Protein AF-A0A1G9L090-F1 (afdb_monomer_lite)

Sequence (61 aa):
MDPHDWGRAMALALTRLAEQIAPGGSDDIHALVVGRNLHLKISDEPGGVTITVSTLADSAD

pLDDT: mean 79.59, std 11.4, range [41.5, 90.0]

Foldseek 3Di:
DDPVVVVVLVVVQLLVQLCVVPVPDDPCSNVVCPPADKDWDWDQDPVGIDIHIDSDDDPDD

Secondary structure (DSSP, 8-state):
--HHHHHHHHHHHHHHHHHHH-TT--TTSGGGTTTSPPEEEEEEETTEEEEEEESS-----

Radius of gyration: 12.96 Å; chains: 1; bounding box: 24×26×34 Å

Structure (mmCIF, N/CA/C/O backbone):
data_AF-A0A1G9L090-F1
#
_entry.id   AF-A0A1G9L090-F1
#
loop_
_atom_site.group_PDB
_atom_site.id
_atom_site.type_symbol
_atom_site.label_atom_id
_atom_site.label_alt_id
_atom_site.label_comp_id
_atom_site.label_asym_id
_atom_site.label_entity_id
_atom_site.label_seq_id
_atom_site.pdbx_PDB_ins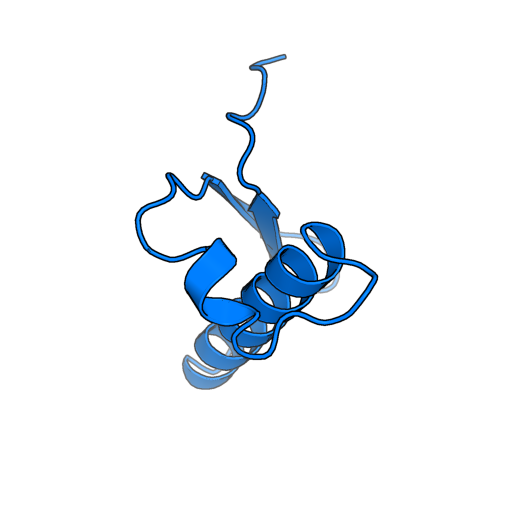_code
_atom_site.Cartn_x
_atom_site.Cartn_y
_atom_site.Cartn_z
_atom_site.occupancy
_atom_site.B_iso_or_equiv
_atom_site.auth_seq_id
_atom_site.auth_comp_id
_atom_site.auth_asym_id
_atom_site.auth_atom_id
_atom_site.pdbx_PDB_model_num
ATOM 1 N N . MET A 1 1 ? 11.534 -7.187 -16.866 1.00 61.09 1 MET A N 1
ATOM 2 C CA . MET A 1 1 ? 10.983 -6.935 -15.522 1.00 61.09 1 MET A CA 1
ATOM 3 C C . MET A 1 1 ? 10.558 -8.288 -14.979 1.00 61.09 1 MET A C 1
ATOM 5 O O . MET A 1 1 ? 9.799 -8.963 -15.669 1.00 61.09 1 MET A O 1
ATOM 9 N N . ASP A 1 2 ? 11.154 -8.743 -13.878 1.00 72.88 2 ASP A N 1
ATOM 10 C CA . ASP A 1 2 ? 10.894 -10.074 -13.317 1.00 72.88 2 ASP A CA 1
ATOM 11 C C . ASP A 1 2 ? 9.549 -10.041 -12.556 1.00 72.88 2 ASP A C 1
ATOM 13 O O . ASP A 1 2 ? 9.339 -9.128 -11.753 1.00 72.88 2 ASP A O 1
ATOM 17 N N . PRO A 1 3 ? 8.608 -10.977 -12.788 1.00 66.50 3 PRO A N 1
ATOM 18 C CA . PRO A 1 3 ? 7.370 -11.077 -12.009 1.00 66.50 3 PRO A CA 1
ATOM 19 C C . PRO A 1 3 ? 7.582 -11.081 -10.484 1.00 66.50 3 PRO A C 1
ATOM 21 O O . PRO A 1 3 ? 6.724 -10.596 -9.740 1.00 66.50 3 PRO A O 1
ATOM 24 N N . HIS A 1 4 ? 8.727 -11.572 -10.000 1.00 73.50 4 HIS A N 1
ATOM 25 C CA . HIS A 1 4 ? 9.075 -11.536 -8.578 1.0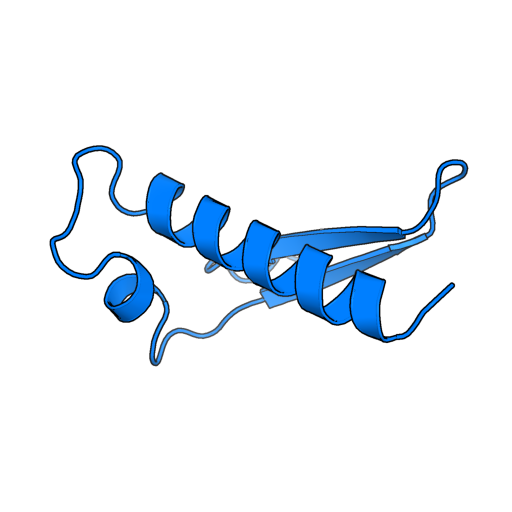0 73.50 4 HIS A CA 1
ATOM 26 C C . HIS A 1 4 ? 9.283 -10.109 -8.041 1.00 73.50 4 HIS A C 1
ATOM 28 O O . HIS A 1 4 ? 8.961 -9.843 -6.877 1.00 73.50 4 HIS A O 1
ATOM 34 N N . ASP A 1 5 ? 9.741 -9.174 -8.878 1.00 80.88 5 ASP A N 1
ATOM 35 C CA . ASP A 1 5 ? 9.943 -7.773 -8.490 1.00 80.88 5 ASP A CA 1
ATOM 36 C C . ASP A 1 5 ? 8.608 -7.083 -8.178 1.00 80.88 5 ASP A C 1
ATOM 38 O O . ASP A 1 5 ? 8.518 -6.282 -7.246 1.00 80.88 5 ASP A O 1
ATOM 42 N N . TRP A 1 6 ? 7.544 -7.452 -8.899 1.00 80.50 6 TRP A N 1
ATOM 43 C CA . TRP A 1 6 ? 6.194 -6.920 -8.692 1.00 80.50 6 TRP A CA 1
ATOM 44 C C . TRP A 1 6 ? 5.607 -7.385 -7.365 1.00 80.50 6 TRP A C 1
ATOM 46 O O . TRP A 1 6 ? 5.070 -6.579 -6.603 1.00 80.50 6 TRP A O 1
ATOM 56 N N . GLY A 1 7 ? 5.758 -8.678 -7.056 1.00 83.88 7 GLY A N 1
ATOM 57 C CA . GLY A 1 7 ? 5.328 -9.235 -5.774 1.00 83.88 7 GLY A CA 1
ATOM 58 C C . GLY A 1 7 ? 6.034 -8.558 -4.597 1.00 83.88 7 GLY A C 1
ATOM 59 O O . GLY A 1 7 ? 5.395 -8.193 -3.609 1.00 83.88 7 GLY A O 1
ATOM 60 N N . ARG A 1 8 ? 7.342 -8.310 -4.730 1.00 86.56 8 ARG A N 1
ATOM 61 C CA . ARG A 1 8 ? 8.136 -7.622 -3.705 1.00 86.56 8 ARG A CA 1
ATOM 62 C C . ARG A 1 8 ? 7.744 -6.152 -3.544 1.00 86.56 8 ARG A C 1
ATOM 64 O O . ARG A 1 8 ? 7.631 -5.681 -2.412 1.00 86.56 8 ARG A O 1
ATOM 71 N N . ALA A 1 9 ? 7.521 -5.437 -4.645 1.00 86.81 9 ALA A N 1
ATOM 72 C CA . ALA A 1 9 ? 7.098 -4.039 -4.616 1.00 86.81 9 ALA A CA 1
ATOM 73 C C . ALA A 1 9 ? 5.712 -3.875 -3.970 1.00 86.81 9 ALA A C 1
ATOM 75 O O . ALA A 1 9 ? 5.520 -2.983 -3.144 1.00 86.81 9 ALA A O 1
ATOM 76 N N . MET A 1 10 ? 4.777 -4.781 -4.273 1.00 87.75 10 MET A N 1
ATOM 77 C CA . MET A 1 10 ? 3.446 -4.792 -3.665 1.00 87.75 10 MET A CA 1
ATOM 78 C C . MET A 1 10 ? 3.503 -5.061 -2.158 1.00 87.75 10 MET A C 1
ATOM 80 O O . MET A 1 10 ? 2.894 -4.328 -1.380 1.00 87.75 10 MET A O 1
ATOM 84 N N . ALA A 1 11 ? 4.264 -6.078 -1.734 1.00 88.44 11 ALA A N 1
ATOM 85 C CA . ALA A 1 11 ? 4.437 -6.389 -0.316 1.00 88.44 11 ALA A CA 1
ATOM 86 C C . ALA A 1 11 ? 4.998 -5.183 0.454 1.00 88.44 11 ALA A C 1
ATOM 88 O O . ALA A 1 11 ? 4.475 -4.818 1.503 1.00 88.44 11 ALA A O 1
ATOM 89 N N . LEU A 1 12 ? 5.999 -4.506 -0.117 1.00 89.69 12 LEU A N 1
ATOM 90 C CA . LEU A 1 12 ? 6.584 -3.304 0.470 1.00 89.69 12 LEU A CA 1
ATOM 91 C C . LEU A 1 12 ? 5.581 -2.144 0.565 1.00 89.69 12 LEU A C 1
ATOM 93 O O . LEU A 1 12 ? 5.543 -1.452 1.582 1.00 89.69 12 LEU A O 1
ATOM 97 N N . ALA A 1 13 ? 4.774 -1.920 -0.475 1.00 89.56 13 ALA A N 1
ATOM 98 C CA . ALA A 1 13 ? 3.752 -0.876 -0.466 1.00 89.56 13 ALA A CA 1
ATOM 99 C C . ALA A 1 13 ? 2.681 -1.136 0.610 1.00 89.56 13 ALA A C 1
ATOM 101 O O . ALA A 1 13 ? 2.303 -0.214 1.331 1.00 89.56 13 ALA A O 1
ATOM 102 N N . LEU A 1 14 ? 2.252 -2.392 0.772 1.00 88.56 14 LEU A N 1
ATOM 103 C CA . LEU A 1 14 ? 1.292 -2.798 1.803 1.00 88.56 14 LEU A CA 1
ATOM 104 C C . LEU A 1 14 ? 1.850 -2.648 3.221 1.00 88.56 14 LEU A C 1
ATOM 106 O O . LEU A 1 14 ? 1.141 -2.147 4.092 1.00 88.56 14 LEU A O 1
ATOM 110 N N . THR A 1 15 ? 3.108 -3.035 3.456 1.00 88.44 15 THR A N 1
ATOM 111 C CA . THR A 1 15 ? 3.773 -2.823 4.753 1.00 88.44 15 THR A CA 1
ATOM 112 C C . THR A 1 15 ? 3.820 -1.338 5.102 1.00 88.44 15 THR A C 1
ATOM 114 O O . THR A 1 15 ? 3.392 -0.954 6.186 1.00 88.44 15 THR A O 1
ATOM 117 N N . ARG A 1 16 ? 4.238 -0.484 4.159 1.00 88.50 16 ARG A N 1
ATOM 118 C CA . ARG A 1 16 ? 4.286 0.973 4.369 1.00 88.50 16 ARG A CA 1
ATOM 119 C C . ARG A 1 16 ? 2.909 1.570 4.644 1.00 88.50 16 ARG A C 1
ATOM 121 O O . ARG A 1 16 ? 2.785 2.453 5.485 1.00 88.50 16 ARG A O 1
ATOM 128 N N . LEU A 1 17 ? 1.874 1.096 3.950 1.00 88.69 17 LEU A N 1
ATOM 129 C CA . LEU A 1 17 ? 0.503 1.537 4.197 1.00 88.69 17 LEU A CA 1
ATOM 130 C C . LEU A 1 17 ? 0.037 1.146 5.608 1.00 88.69 17 LEU A C 1
ATOM 132 O O . LEU A 1 17 ? -0.531 1.973 6.315 1.00 88.69 17 LEU A O 1
ATOM 136 N N . ALA A 1 18 ? 0.308 -0.086 6.041 1.00 86.69 18 ALA A N 1
ATOM 137 C CA . ALA A 1 18 ? -0.014 -0.543 7.390 1.00 86.69 18 ALA A CA 1
ATOM 138 C C . ALA A 1 18 ? 0.699 0.287 8.476 1.00 86.69 18 ALA A C 1
ATOM 140 O O . ALA A 1 18 ? 0.066 0.705 9.447 1.00 86.69 18 ALA A O 1
ATOM 141 N N . GLU A 1 19 ? 1.985 0.588 8.280 1.00 87.19 19 GLU A N 1
ATOM 142 C CA . GLU A 1 19 ? 2.774 1.452 9.172 1.00 87.19 19 GLU A CA 1
ATOM 143 C C . GLU A 1 19 ? 2.203 2.877 9.258 1.00 87.19 19 GLU A C 1
ATOM 145 O O . GLU A 1 19 ? 2.120 3.446 10.346 1.00 87.19 19 GLU A O 1
ATOM 150 N N . GLN A 1 20 ? 1.755 3.445 8.132 1.00 86.50 20 GLN A N 1
ATOM 151 C CA . GLN A 1 20 ? 1.123 4.770 8.096 1.00 86.50 20 GLN A CA 1
ATOM 152 C C . GLN A 1 20 ? -0.221 4.809 8.836 1.00 86.50 20 GLN A C 1
ATOM 154 O O . GLN A 1 20 ? -0.574 5.840 9.407 1.00 86.50 20 GLN A O 1
ATOM 159 N N . ILE A 1 21 ? -0.970 3.701 8.843 1.00 83.56 21 ILE A N 1
ATOM 160 C CA . ILE A 1 21 ? -2.259 3.598 9.544 1.00 83.56 21 ILE A CA 1
ATOM 161 C C . ILE A 1 21 ? -2.064 3.534 11.068 1.00 83.56 21 ILE A C 1
ATOM 163 O O . ILE A 1 21 ? -2.884 4.082 11.805 1.00 83.56 21 ILE A O 1
ATOM 167 N N . ALA A 1 22 ? -0.997 2.892 11.551 1.00 80.31 22 ALA A N 1
ATOM 168 C CA . ALA A 1 22 ? -0.710 2.752 12.980 1.00 80.31 22 ALA A CA 1
ATOM 169 C C . ALA A 1 22 ? 0.753 3.105 13.315 1.00 80.31 22 ALA A C 1
ATOM 171 O O . ALA A 1 22 ? 1.559 2.212 13.593 1.00 80.31 22 ALA A O 1
ATOM 172 N N . PRO A 1 23 ? 1.097 4.404 13.390 1.00 71.56 23 PRO A N 1
ATOM 173 C CA . PRO A 1 23 ? 2.472 4.870 13.606 1.00 71.56 23 PRO A CA 1
ATOM 174 C C . PRO A 1 23 ? 3.063 4.568 15.003 1.00 71.56 23 PRO A C 1
ATOM 176 O O . PRO A 1 23 ? 4.168 5.007 15.305 1.00 71.56 23 PRO A O 1
ATOM 179 N N . GLY A 1 24 ? 2.352 3.827 15.862 1.00 70.69 24 GLY A N 1
ATOM 180 C CA . GLY A 1 24 ? 2.790 3.426 17.207 1.00 70.69 24 GLY A CA 1
ATOM 181 C C . GLY A 1 24 ? 3.098 1.934 17.374 1.00 70.69 24 GLY A C 1
ATOM 182 O O . GLY A 1 24 ? 3.440 1.524 18.479 1.00 70.69 24 GLY A O 1
ATOM 183 N N . GLY A 1 25 ? 2.982 1.140 16.304 1.00 64.06 25 GLY A N 1
ATOM 184 C CA . GLY A 1 25 ? 3.117 -0.314 16.360 1.00 64.06 25 GLY A CA 1
ATOM 185 C C . GLY A 1 25 ? 1.822 -0.989 16.817 1.00 64.06 25 GLY A C 1
ATOM 186 O O . GLY A 1 25 ? 1.345 -0.788 17.929 1.00 64.06 25 GLY A O 1
ATOM 187 N N . SER A 1 26 ? 1.246 -1.788 15.925 1.00 65.06 26 SER A N 1
ATOM 188 C CA . SER A 1 26 ? 0.253 -2.812 16.256 1.00 65.06 26 SER A CA 1
ATOM 189 C C . SER A 1 26 ? 0.995 -4.144 16.327 1.00 65.06 26 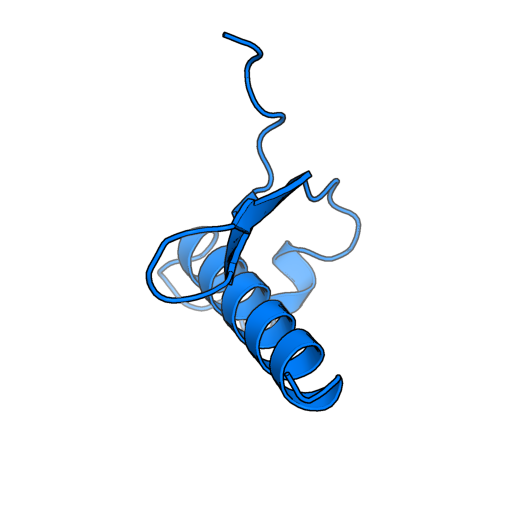SER A C 1
ATOM 191 O O . SER A 1 26 ? 1.847 -4.390 15.472 1.00 65.06 26 SER A O 1
ATOM 193 N N . ASP A 1 27 ? 0.657 -5.013 17.284 1.00 67.44 27 ASP A N 1
ATOM 194 C CA . ASP A 1 27 ? 1.205 -6.380 17.347 1.00 67.44 27 ASP A CA 1
ATOM 195 C C . ASP A 1 27 ? 0.919 -7.169 16.051 1.00 67.44 27 ASP A C 1
ATOM 197 O O . ASP A 1 27 ? 1.657 -8.087 15.699 1.00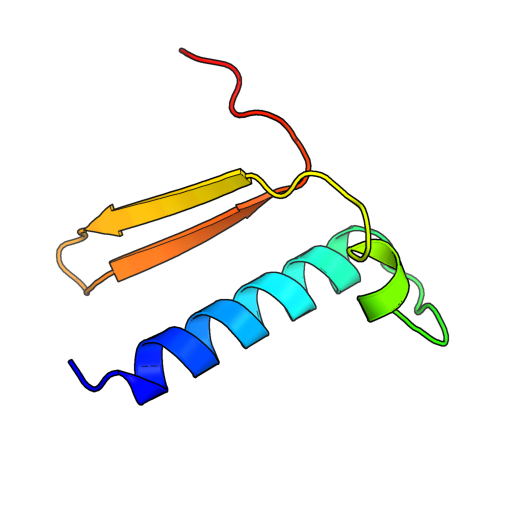 67.44 27 ASP A O 1
ATOM 201 N N . ASP A 1 28 ? -0.110 -6.754 15.300 1.00 77.69 28 ASP A N 1
ATOM 202 C CA . ASP A 1 28 ? -0.388 -7.204 13.939 1.00 77.69 28 ASP A CA 1
ATOM 203 C C . ASP A 1 28 ? -0.714 -6.000 13.038 1.00 77.69 28 ASP A C 1
ATOM 205 O O . ASP A 1 28 ? -1.861 -5.559 12.911 1.00 77.69 28 ASP A O 1
ATOM 209 N N . ILE A 1 29 ? 0.323 -5.402 12.445 1.00 73.12 29 ILE A N 1
ATOM 210 C CA . ILE A 1 29 ? 0.166 -4.273 11.514 1.00 73.12 29 ILE A CA 1
ATOM 211 C C . ILE A 1 29 ? -0.592 -4.689 10.246 1.00 73.12 29 ILE A C 1
ATOM 213 O O . ILE A 1 29 ? -1.308 -3.882 9.658 1.00 73.12 29 ILE A O 1
ATOM 217 N N . HIS A 1 30 ? -0.481 -5.952 9.827 1.00 73.62 30 HIS A N 1
ATOM 218 C CA . HIS A 1 30 ? -1.084 -6.429 8.586 1.00 73.62 30 HIS A CA 1
ATOM 219 C C . HIS A 1 30 ? -2.582 -6.700 8.746 1.00 73.62 30 HIS A C 1
ATOM 221 O O . HIS A 1 30 ? -3.334 -6.475 7.796 1.00 73.62 30 HIS A O 1
ATOM 227 N N . ALA A 1 31 ? -3.054 -7.042 9.948 1.00 79.69 31 ALA A N 1
ATOM 228 C CA . ALA A 1 31 ? -4.486 -7.071 10.254 1.00 79.69 31 ALA A CA 1
ATOM 229 C C . ALA A 1 31 ? -5.193 -5.734 9.963 1.00 79.69 31 ALA A C 1
ATOM 231 O O . ALA A 1 31 ? -6.383 -5.723 9.654 1.00 79.69 31 ALA A O 1
ATOM 232 N N . LEU A 1 32 ? -4.474 -4.605 9.994 1.00 76.38 32 LEU A N 1
ATOM 233 C CA . LEU A 1 32 ? -5.055 -3.287 9.725 1.00 76.38 32 LEU A CA 1
ATOM 234 C C . LEU A 1 32 ? -5.496 -3.106 8.270 1.00 76.38 32 LEU A C 1
ATOM 236 O O . LEU A 1 32 ? -6.385 -2.294 8.022 1.00 76.38 32 LEU A O 1
ATOM 240 N N . VAL A 1 33 ? -4.908 -3.841 7.322 1.00 80.88 33 VAL A N 1
ATOM 241 C CA . VAL A 1 33 ? -5.277 -3.799 5.895 1.00 80.88 33 VAL A CA 1
ATOM 242 C C . VAL A 1 33 ? -6.209 -4.941 5.483 1.00 80.88 33 VAL A C 1
ATOM 244 O O . VAL A 1 33 ? -6.881 -4.834 4.456 1.00 80.88 33 VAL A O 1
ATOM 247 N N . VAL A 1 34 ? -6.316 -6.008 6.282 1.00 84.31 34 VAL A N 1
ATOM 248 C CA . VAL A 1 34 ? -7.222 -7.134 6.004 1.00 84.31 34 VAL A CA 1
ATOM 249 C C . VAL A 1 34 ? -8.681 -6.665 6.008 1.00 84.31 34 VAL A C 1
ATOM 251 O O . VAL A 1 34 ? -9.130 -5.961 6.908 1.00 84.31 34 VAL A O 1
ATOM 254 N N . GLY A 1 35 ? -9.437 -7.060 4.980 1.00 82.88 35 GLY A N 1
ATOM 255 C CA . GLY A 1 35 ? -10.864 -6.742 4.850 1.00 82.88 35 GLY A CA 1
ATOM 256 C C . GLY A 1 35 ? -11.175 -5.294 4.458 1.00 82.88 35 GLY A C 1
ATOM 257 O O . GLY A 1 35 ? -12.346 -4.957 4.292 1.00 82.88 35 GLY A O 1
ATOM 258 N N . ARG A 1 36 ? -10.161 -4.436 4.282 1.00 84.12 36 ARG A N 1
ATOM 259 C CA . ARG A 1 36 ? -10.346 -3.079 3.756 1.00 84.12 36 ARG A CA 1
ATOM 260 C C . ARG A 1 36 ? -10.353 -3.085 2.233 1.00 84.12 36 ARG A C 1
ATOM 262 O O . A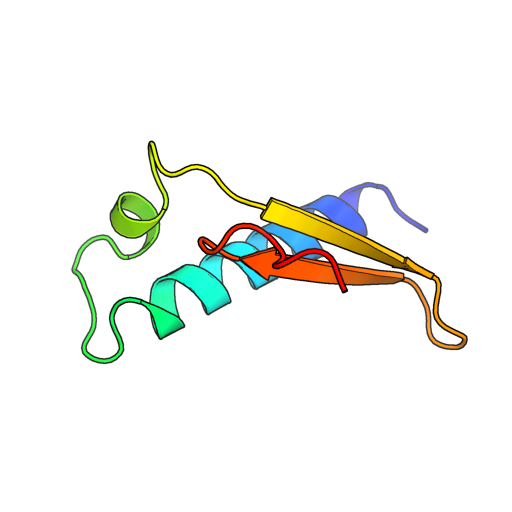RG A 1 36 ? -9.629 -3.848 1.600 1.00 84.12 36 ARG A O 1
ATOM 269 N N . ASN A 1 37 ? -11.119 -2.167 1.651 1.00 88.50 37 ASN A N 1
ATOM 270 C CA . ASN A 1 37 ? -10.982 -1.858 0.235 1.00 88.50 37 ASN A CA 1
ATOM 271 C C . ASN A 1 37 ? -9.652 -1.136 0.025 1.00 88.50 37 ASN A C 1
ATOM 273 O O . ASN A 1 37 ? -9.428 -0.053 0.570 1.00 88.50 37 ASN A O 1
ATOM 277 N N . LEU A 1 38 ? -8.771 -1.770 -0.741 1.00 88.19 38 LEU A N 1
ATOM 278 C CA . LEU A 1 38 ? -7.501 -1.195 -1.147 1.00 88.19 38 LEU A CA 1
ATOM 279 C C . LEU A 1 38 ? -7.636 -0.675 -2.569 1.00 88.19 38 LEU A C 1
ATOM 281 O O . LEU A 1 38 ? -8.062 -1.396 -3.472 1.00 88.19 38 LEU A O 1
ATOM 285 N N . HIS A 1 39 ? -7.250 0.576 -2.758 1.00 90.00 39 HIS A N 1
ATOM 286 C CA . HIS A 1 39 ? -7.158 1.192 -4.066 1.00 90.00 39 HIS A CA 1
ATOM 287 C C . HIS A 1 39 ? -5.715 1.072 -4.541 1.00 90.00 39 HIS A C 1
ATOM 289 O O . HIS A 1 39 ? -4.786 1.521 -3.870 1.00 90.00 39 HIS A O 1
ATOM 295 N N . LEU A 1 40 ? -5.542 0.412 -5.684 1.00 89.06 40 LEU A N 1
ATOM 296 C CA . LEU A 1 40 ? -4.254 0.191 -6.321 1.00 89.06 40 LEU A CA 1
ATOM 297 C C . LEU A 1 40 ? -4.160 1.064 -7.569 1.00 89.06 40 LEU A C 1
ATOM 299 O O . LEU A 1 40 ? -4.988 0.944 -8.474 1.00 89.06 40 LEU A O 1
ATOM 303 N N . LYS A 1 41 ? -3.118 1.891 -7.633 1.00 89.12 41 LYS A N 1
ATOM 304 C CA . LYS A 1 41 ? -2.754 2.664 -8.819 1.00 89.12 41 LYS A CA 1
ATOM 305 C C . LYS A 1 41 ? -1.360 2.261 -9.270 1.00 89.12 41 LYS A C 1
ATOM 307 O O . LYS A 1 41 ? -0.432 2.202 -8.465 1.00 89.12 41 LYS A O 1
ATOM 312 N N . ILE A 1 42 ? -1.240 1.967 -10.558 1.00 88.31 42 ILE A N 1
ATOM 313 C CA . ILE A 1 42 ? 0.018 1.606 -11.204 1.00 88.31 42 ILE A CA 1
ATOM 314 C C . ILE A 1 42 ? 0.263 2.633 -12.304 1.00 88.31 42 ILE A C 1
ATOM 316 O O . ILE A 1 42 ? -0.569 2.775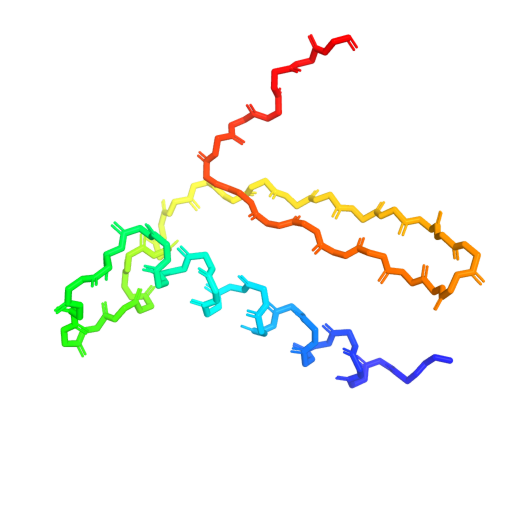 -13.200 1.00 88.31 42 ILE A O 1
ATOM 320 N N . SER A 1 43 ? 1.385 3.338 -12.218 1.00 87.50 43 SER A N 1
ATOM 321 C CA . SER A 1 43 ? 1.799 4.345 -13.197 1.00 87.50 43 SER A CA 1
ATOM 322 C C . SER A 1 43 ? 3.129 3.938 -13.817 1.00 87.50 43 SER A C 1
ATOM 324 O O . SER A 1 43 ? 4.032 3.507 -13.102 1.00 87.50 43 SER A O 1
ATOM 326 N N . ASP A 1 44 ? 3.249 4.079 -15.134 1.00 84.81 44 ASP A N 1
ATOM 327 C CA . ASP A 1 44 ? 4.526 3.937 -15.835 1.00 84.81 44 ASP A CA 1
ATOM 328 C C . ASP A 1 44 ? 5.261 5.283 -15.813 1.00 84.81 44 ASP A C 1
ATOM 330 O O . ASP A 1 44 ? 4.700 6.316 -16.190 1.00 84.81 44 ASP A O 1
ATOM 334 N N . GLU A 1 45 ? 6.495 5.284 -15.328 1.00 84.38 45 GLU A N 1
ATOM 335 C CA . GLU A 1 45 ? 7.346 6.460 -15.192 1.00 84.38 45 GLU A CA 1
ATOM 336 C C . GLU A 1 45 ? 8.696 6.222 -15.890 1.00 84.38 45 GLU A C 1
ATOM 338 O O . GLU A 1 45 ? 9.127 5.081 -16.061 1.00 84.38 45 GLU A O 1
ATOM 343 N N . PRO A 1 46 ? 9.445 7.279 -16.262 1.00 80.44 46 PRO A N 1
ATOM 344 C CA . PRO A 1 46 ? 10.730 7.127 -16.957 1.00 80.44 46 PRO A CA 1
ATOM 345 C C . PRO A 1 46 ? 11.766 6.257 -16.216 1.00 80.44 46 PRO A C 1
ATOM 347 O O . PRO A 1 46 ? 12.704 5.760 -16.835 1.00 80.44 46 PRO A O 1
ATOM 350 N N . GLY A 1 47 ? 11.613 6.086 -14.897 1.00 79.75 47 GLY A N 1
ATOM 351 C CA . GLY A 1 47 ? 12.465 5.252 -14.042 1.00 79.75 47 GLY A CA 1
ATOM 352 C C . GLY A 1 47 ? 11.923 3.846 -13.755 1.00 79.75 47 GLY A C 1
ATOM 353 O O . GLY A 1 47 ? 12.550 3.111 -12.992 1.00 79.75 47 GLY A O 1
ATOM 354 N N . GLY A 1 48 ? 10.781 3.467 -14.333 1.00 83.25 48 GLY A N 1
ATOM 355 C CA . GLY A 1 48 ? 10.097 2.201 -14.082 1.00 83.25 48 GLY A CA 1
ATOM 356 C C . GLY A 1 48 ? 8.654 2.404 -13.625 1.00 83.25 48 GLY A C 1
ATOM 357 O O . GLY A 1 48 ? 8.041 3.429 -13.878 1.00 83.25 48 GLY A O 1
ATOM 358 N N . VAL A 1 49 ? 8.102 1.409 -12.938 1.00 83.62 49 VAL A N 1
ATOM 359 C CA . VAL A 1 49 ? 6.697 1.421 -12.518 1.00 83.62 49 VAL A CA 1
ATOM 360 C C . VAL A 1 49 ? 6.571 1.925 -11.082 1.00 83.62 49 VAL A C 1
ATOM 362 O O . VAL A 1 49 ? 7.220 1.399 -10.175 1.00 83.62 49 VAL A O 1
ATOM 365 N N . THR A 1 50 ? 5.677 2.885 -10.864 1.00 86.94 50 THR A N 1
ATOM 366 C CA . THR A 1 50 ? 5.265 3.336 -9.532 1.00 86.94 50 THR A CA 1
ATOM 367 C C . THR A 1 50 ? 3.993 2.606 -9.112 1.00 86.94 50 THR A C 1
ATOM 369 O O . THR A 1 50 ? 2.988 2.620 -9.823 1.00 86.94 50 THR A O 1
ATOM 372 N N . ILE A 1 51 ? 4.028 1.983 -7.931 1.00 87.00 51 ILE A N 1
ATOM 373 C CA . ILE A 1 51 ? 2.877 1.324 -7.302 1.00 87.00 51 ILE A CA 1
ATOM 374 C C . ILE A 1 51 ? 2.431 2.162 -6.107 1.00 87.00 51 ILE A C 1
ATOM 376 O O . ILE A 1 51 ? 3.198 2.380 -5.168 1.00 87.00 51 ILE A O 1
ATOM 380 N N . THR A 1 52 ? 1.177 2.600 -6.120 1.00 89.25 52 THR A N 1
ATOM 381 C CA . THR A 1 52 ? 0.538 3.296 -5.000 1.00 89.25 52 THR A CA 1
ATOM 382 C C . THR A 1 52 ? -0.609 2.451 -4.470 1.00 89.25 52 THR A C 1
ATOM 384 O O . THR A 1 52 ? -1.459 2.001 -5.237 1.00 89.25 52 THR A O 1
ATOM 387 N N . VAL A 1 53 ? -0.632 2.250 -3.152 1.00 89.81 53 VAL A N 1
ATOM 388 C CA . VAL A 1 53 ? -1.716 1.557 -2.451 1.00 89.81 53 VAL A CA 1
ATOM 389 C C . VAL A 1 53 ? -2.281 2.498 -1.397 1.00 89.81 53 VAL A C 1
ATOM 391 O O . VAL A 1 53 ? -1.524 3.079 -0.619 1.00 89.81 53 VAL A O 1
ATOM 394 N N . SER A 1 54 ? -3.601 2.643 -1.361 1.00 89.12 54 SER A N 1
ATOM 395 C CA . SER A 1 54 ? -4.300 3.493 -0.397 1.00 89.12 54 SER A CA 1
ATOM 396 C C . SER A 1 54 ? -5.580 2.829 0.113 1.00 89.12 54 SER A C 1
ATOM 398 O O . SER A 1 54 ? -6.140 1.932 -0.515 1.00 89.12 54 SER A O 1
ATOM 400 N N . THR A 1 55 ? -6.067 3.285 1.269 1.00 85.25 55 THR A N 1
ATOM 401 C CA . THR A 1 55 ? -7.400 2.927 1.797 1.00 85.25 55 THR A CA 1
ATOM 402 C C . THR A 1 55 ? -8.465 3.982 1.489 1.00 85.25 55 THR A C 1
ATOM 404 O O . THR A 1 55 ? -9.615 3.827 1.888 1.00 85.25 55 THR A O 1
ATOM 407 N N . LEU A 1 56 ? -8.080 5.090 0.851 1.00 78.25 56 LEU A N 1
ATOM 408 C CA . LEU A 1 56 ? -8.992 6.129 0.385 1.00 78.25 56 LEU A CA 1
ATOM 409 C C . LEU A 1 56 ? -9.291 5.862 -1.085 1.00 78.25 56 LEU A C 1
ATOM 411 O O . LEU A 1 56 ? -8.360 5.652 -1.866 1.00 78.25 56 LEU A O 1
ATOM 415 N N . ALA A 1 57 ? -10.573 5.880 -1.445 1.00 61.66 57 ALA A N 1
ATOM 416 C CA . ALA A 1 57 ? -10.960 5.919 -2.844 1.00 61.66 57 ALA A CA 1
ATOM 417 C C . ALA A 1 57 ? -10.329 7.158 -3.477 1.00 61.66 57 ALA A C 1
ATOM 419 O O . ALA A 1 57 ? -10.449 8.250 -2.916 1.00 61.66 57 ALA A O 1
ATOM 420 N N . ASP A 1 58 ? -9.624 6.965 -4.598 1.00 56.84 58 ASP A N 1
ATOM 421 C CA . ASP A 1 58 ? -9.065 8.071 -5.372 1.00 56.84 58 ASP A CA 1
ATOM 422 C C . ASP A 1 58 ? -10.231 9.032 -5.631 1.00 56.84 58 ASP A C 1
ATOM 424 O O . ASP A 1 58 ? -11.259 8.643 -6.197 1.00 56.84 58 ASP A O 1
ATOM 428 N N . SER A 1 59 ? -10.137 10.242 -5.082 1.00 50.81 59 SER A N 1
ATOM 429 C CA . SER A 1 59 ? -11.124 11.276 -5.363 1.00 50.81 59 SER A CA 1
ATOM 430 C C . SER A 1 59 ? -10.868 11.626 -6.814 1.00 50.81 59 SER A C 1
ATOM 432 O O . SER A 1 59 ? -9.817 12.179 -7.113 1.00 50.81 59 SER A O 1
ATOM 434 N N . ALA A 1 60 ? -11.742 11.170 -7.709 1.00 43.91 60 ALA A N 1
ATOM 435 C CA . ALA A 1 60 ? -11.620 11.454 -9.127 1.00 43.91 60 ALA A CA 1
ATOM 436 C C . ALA A 1 60 ? -11.536 12.978 -9.312 1.00 43.91 60 ALA A C 1
ATOM 438 O O . ALA A 1 60 ? -12.506 13.676 -9.013 1.00 43.91 60 ALA A O 1
ATOM 439 N N . ASP A 1 61 ? -10.364 13.451 -9.734 1.00 41.50 61 ASP A N 1
ATOM 440 C CA . ASP A 1 61 ? -10.135 14.779 -10.312 1.00 41.50 61 ASP A CA 1
ATOM 441 C C . ASP A 1 61 ? -10.413 14.707 -11.823 1.00 41.50 61 ASP A C 1
ATOM 443 O O . ASP A 1 61 ? -9.938 13.732 -12.462 1.00 41.50 61 ASP A O 1
#